Protein AF-W5T2X9-F1 (afdb_monomer)

InterPro domains:
  IPR061328 Bdr-like, N-terminal domain [NF040499] (19-70)

Mean predicted aligned error: 11.14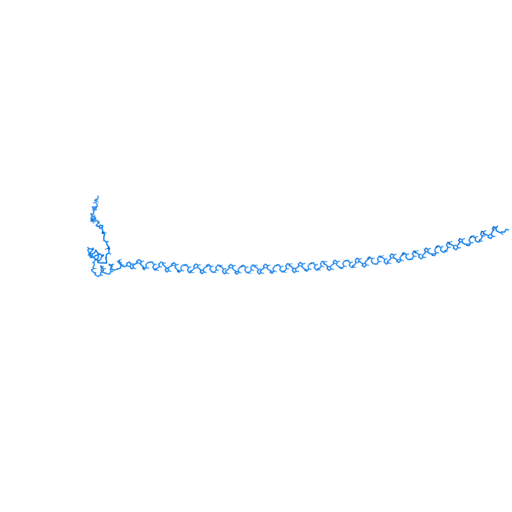 Å

Sequence (166 aa):
MQESSLQSVGSVQVFSGHVTEDIIYQEFVKMGMQDFVANDLSKRYYRNELTYKDIEYLENNFNFRFEKLEEKISGVEKRLEDRINSVESNLNLKIEMTERSLRSEITSVKTELKSDIKDLDNKIDKIVTEFKGRFNLHNWMFGTIITLNVGILLTLISIVYSLLNK

pLDDT: mean 91.58, std 14.72, range [38.44, 98.81]

Structure (mmCIF, N/CA/C/O backbone):
data_AF-W5T2X9-F1
#
_entry.id   AF-W5T2X9-F1
#
loop_
_atom_site.group_PDB
_atom_site.id
_atom_site.type_symbol
_atom_site.label_atom_id
_atom_site.label_alt_id
_atom_site.label_comp_id
_atom_site.label_asym_id
_atom_site.label_entity_id
_atom_site.label_seq_id
_atom_site.pdbx_PDB_ins_code
_atom_site.Cartn_x
_atom_site.Cartn_y
_atom_site.Cartn_z
_atom_site.occupancy
_atom_site.B_iso_or_equiv
_atom_site.auth_seq_id
_atom_site.auth_comp_id
_atom_site.auth_asym_id
_atom_site.auth_atom_id
_atom_site.pdbx_PDB_model_num
ATOM 1 N N . MET A 1 1 ? -74.684 24.566 49.364 1.00 40.78 1 MET A N 1
ATOM 2 C CA . MET A 1 1 ? -74.019 23.312 49.782 1.00 40.78 1 MET A CA 1
ATOM 3 C C . MET A 1 1 ? -72.826 23.706 50.634 1.00 40.78 1 MET A C 1
ATOM 5 O O . MET A 1 1 ? -72.183 24.690 50.304 1.00 40.78 1 MET A O 1
ATOM 9 N N . GLN A 1 2 ? -72.680 23.049 51.783 1.00 39.41 2 GLN A N 1
ATOM 10 C CA . GLN A 1 2 ? -71.881 23.449 52.948 1.00 39.41 2 GLN A CA 1
ATOM 11 C C . GLN A 1 2 ? -70.372 23.538 52.681 1.00 39.41 2 GLN A C 1
ATOM 13 O O . GLN A 1 2 ? -69.812 22.676 52.008 1.00 39.41 2 GLN A O 1
ATOM 18 N N . GLU A 1 3 ? -69.729 24.540 53.288 1.00 38.44 3 GLU A N 1
ATOM 19 C CA . GLU A 1 3 ? -68.286 24.555 53.539 1.00 38.44 3 GLU A CA 1
ATOM 20 C C . GLU A 1 3 ? -67.931 23.421 54.509 1.00 38.44 3 GLU A C 1
ATOM 22 O O . GLU A 1 3 ? -68.453 23.337 55.623 1.00 38.44 3 GLU A O 1
ATOM 27 N N . SER A 1 4 ? -67.053 22.523 54.073 1.00 47.03 4 SER A N 1
ATOM 28 C CA . SER A 1 4 ? -66.464 21.479 54.903 1.00 47.03 4 SER A CA 1
ATOM 29 C C . SER A 1 4 ? -65.391 22.087 55.808 1.00 47.03 4 SER A C 1
ATOM 31 O O . SER A 1 4 ? -64.354 22.549 55.335 1.00 47.03 4 SER A O 1
ATOM 33 N N . SER A 1 5 ? -65.655 22.070 57.112 1.00 48.38 5 SER A N 1
ATOM 34 C CA . SER A 1 5 ? -64.758 22.495 58.184 1.00 48.38 5 SER A CA 1
ATOM 35 C C . SER A 1 5 ? -63.409 21.767 58.131 1.00 48.38 5 SER A C 1
ATOM 37 O O . SER A 1 5 ? -63.346 20.556 58.353 1.00 48.38 5 SER A O 1
ATOM 39 N N . LEU A 1 6 ? -62.333 22.520 57.892 1.00 42.59 6 LEU A N 1
ATOM 40 C CA . LEU A 1 6 ? -60.952 22.101 58.134 1.00 42.59 6 LEU A CA 1
ATOM 41 C C . LEU A 1 6 ? -60.795 21.739 59.616 1.00 42.59 6 LEU A C 1
ATOM 43 O O . LEU A 1 6 ? -60.808 22.608 60.487 1.00 42.59 6 LEU A O 1
ATOM 47 N N . GLN A 1 7 ? -60.669 20.443 59.903 1.00 45.97 7 GLN A N 1
ATOM 48 C CA . GLN A 1 7 ? -60.221 19.983 61.210 1.00 45.97 7 GLN A CA 1
ATOM 49 C C . GLN A 1 7 ? -58.790 20.480 61.437 1.00 45.97 7 GLN A C 1
ATOM 51 O O . GLN A 1 7 ? -57.902 20.263 60.615 1.00 45.97 7 GLN A O 1
ATOM 56 N N . SER A 1 8 ? -58.606 21.177 62.558 1.00 47.88 8 SER A N 1
ATOM 57 C CA . SER A 1 8 ? -57.321 21.612 63.099 1.00 47.88 8 SER A CA 1
ATOM 58 C C . SER A 1 8 ? -56.342 20.435 63.140 1.00 47.88 8 SER A C 1
ATOM 60 O O . SER A 1 8 ? -56.488 19.524 63.956 1.00 47.88 8 SER A O 1
ATOM 62 N N . VAL A 1 9 ? -55.355 20.443 62.240 1.00 48.84 9 VAL A N 1
ATOM 63 C CA . VAL A 1 9 ? -54.174 19.584 62.346 1.00 48.84 9 VAL A CA 1
ATOM 64 C C . VAL A 1 9 ? -53.428 20.053 63.590 1.00 48.84 9 VAL A C 1
ATOM 66 O O . VAL A 1 9 ? -52.972 21.196 63.649 1.00 48.84 9 VAL A O 1
ATOM 69 N N . GLY A 1 10 ? -53.386 19.192 64.609 1.00 50.47 10 GLY A N 1
ATOM 70 C CA . GLY A 1 10 ? -52.727 19.466 65.882 1.00 50.47 10 GLY A CA 1
ATOM 71 C C . GLY A 1 10 ? -51.307 20.000 65.687 1.00 50.47 10 GLY A C 1
ATOM 72 O O . GLY A 1 10 ? -50.600 19.614 64.758 1.00 50.47 10 GLY A O 1
ATOM 73 N N . SER A 1 11 ? -50.911 20.920 66.566 1.00 47.03 11 SER A N 1
ATOM 74 C CA . SER A 1 11 ? -49.601 21.574 66.580 1.00 47.03 11 SER A CA 1
ATOM 75 C C . SER A 1 11 ? -48.456 20.576 66.371 1.00 47.03 11 SER A C 1
ATOM 77 O O . SER A 1 11 ? -48.243 19.701 67.212 1.00 47.03 11 SER A O 1
ATOM 79 N N . VAL A 1 12 ? -47.702 20.730 65.280 1.00 54.12 12 VAL A N 1
ATOM 80 C CA . VAL A 1 12 ? -46.490 19.946 65.011 1.00 54.12 12 VAL A CA 1
ATOM 81 C C . VAL A 1 12 ? -45.431 20.326 66.048 1.00 54.12 12 VAL A C 1
ATOM 83 O O . VAL A 1 12 ? -44.834 21.399 65.977 1.00 54.12 12 VAL A O 1
ATOM 86 N N . GLN A 1 13 ? -45.213 19.463 67.041 1.00 59.38 13 GLN A N 1
ATOM 87 C CA . GLN A 1 13 ? -44.073 19.578 67.947 1.00 59.38 13 GLN A CA 1
ATOM 88 C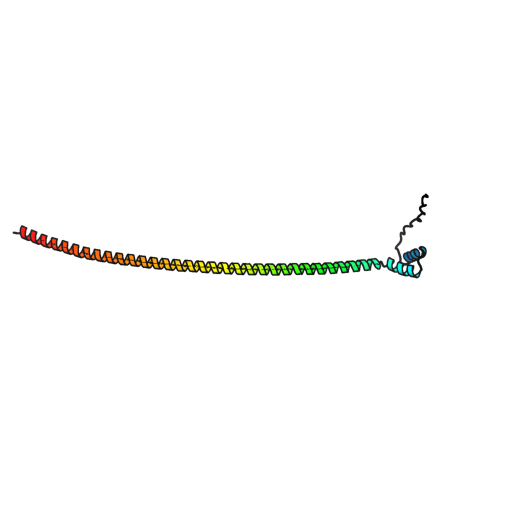 C . GLN A 1 13 ? -42.796 19.244 67.168 1.00 59.38 13 GLN A C 1
ATOM 90 O O . GLN A 1 13 ? -42.600 18.114 66.727 1.00 59.38 13 GLN A O 1
ATOM 95 N N . VAL A 1 14 ? -41.923 20.234 66.982 1.00 56.09 14 VAL A N 1
ATOM 96 C CA . VAL A 1 14 ? -40.607 20.025 66.369 1.00 56.09 14 VAL A CA 1
ATOM 97 C C . VAL A 1 14 ? -39.709 19.329 67.392 1.00 56.09 14 VAL A C 1
ATOM 99 O O . VAL A 1 14 ? -39.339 19.912 68.410 1.00 56.09 14 VAL A O 1
ATOM 102 N N . PHE A 1 15 ? -39.385 18.064 67.138 1.00 63.84 15 PHE A N 1
ATOM 103 C CA . PHE A 1 15 ? -38.505 17.266 67.985 1.00 63.84 15 PHE A CA 1
ATOM 104 C C . PHE A 1 15 ? -37.048 17.744 67.842 1.00 63.84 15 PHE A C 1
ATOM 106 O O . PHE A 1 15 ? -36.487 17.693 66.751 1.00 63.84 15 PHE A O 1
ATOM 113 N N . SER A 1 16 ? -36.432 18.218 68.932 1.00 56.78 16 SER A N 1
ATOM 114 C CA . SER A 1 16 ? -35.064 18.776 68.930 1.00 56.78 16 SER A CA 1
ATOM 115 C C . SER A 1 16 ? -33.984 17.816 69.464 1.00 56.78 16 SER A C 1
ATOM 117 O O . SER A 1 16 ? -32.886 18.263 69.793 1.00 56.78 16 SER A O 1
ATOM 119 N N . GLY A 1 17 ? -34.295 16.524 69.617 1.00 70.38 17 GLY A N 1
ATOM 120 C CA . GLY A 1 17 ? -33.373 15.487 70.104 1.00 70.38 17 GLY A CA 1
ATOM 121 C C . GLY A 1 17 ? -32.878 14.542 69.000 1.00 70.38 17 GLY A C 1
ATOM 122 O O . GLY A 1 17 ? -33.277 14.652 67.842 1.00 70.38 17 GLY A O 1
ATOM 123 N N . HIS A 1 18 ? -32.029 13.570 69.354 1.00 77.81 18 HIS A N 1
ATOM 124 C CA . HIS A 1 18 ? -31.715 12.447 68.463 1.00 77.81 18 HIS A CA 1
ATOM 125 C C . HIS A 1 18 ? -32.902 11.483 68.409 1.00 77.81 18 HIS A C 1
ATOM 127 O O . HIS A 1 18 ? -33.388 11.038 69.448 1.00 77.81 18 HIS A O 1
ATOM 133 N N . VAL A 1 19 ? -33.379 11.173 67.204 1.00 84.25 19 VAL A N 1
ATOM 134 C CA . VAL A 1 19 ? -34.460 10.201 67.008 1.00 84.25 19 VAL A CA 1
ATOM 135 C C . VAL A 1 19 ? -33.917 8.812 67.342 1.00 84.25 19 VAL A C 1
ATOM 137 O O . VAL A 1 19 ? -32.879 8.423 66.812 1.00 84.25 19 VAL A O 1
ATOM 140 N N . THR A 1 20 ? -34.594 8.075 68.221 1.00 90.81 20 THR A N 1
ATOM 141 C CA . THR A 1 20 ? -34.272 6.680 68.561 1.00 90.81 20 THR A CA 1
ATOM 142 C C . THR A 1 20 ? -35.362 5.743 68.044 1.00 90.81 20 THR A C 1
ATOM 144 O O . THR A 1 20 ? -36.483 6.174 67.775 1.00 90.81 20 THR A O 1
ATOM 147 N N . GLU A 1 21 ? -35.050 4.451 67.925 1.00 92.38 21 GLU A N 1
ATOM 148 C CA . GLU A 1 21 ? -36.029 3.409 67.575 1.00 92.38 21 GLU A CA 1
ATOM 149 C C . GLU A 1 21 ? -37.258 3.440 68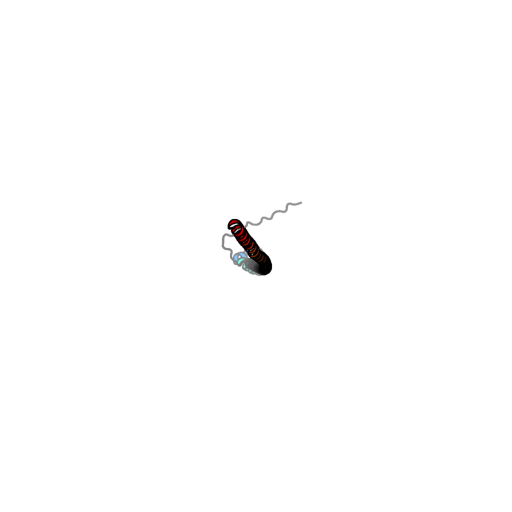.498 1.00 92.38 21 GLU A C 1
ATOM 151 O O . GLU A 1 21 ? -38.385 3.359 68.017 1.00 92.38 21 GLU A O 1
ATOM 156 N N . ASP A 1 22 ? -37.042 3.623 69.805 1.00 92.44 22 ASP A N 1
ATOM 157 C CA . ASP A 1 22 ? -38.112 3.678 70.807 1.00 92.44 22 ASP A CA 1
ATOM 158 C C . ASP A 1 22 ? -39.024 4.897 70.603 1.00 92.44 22 ASP A C 1
ATOM 160 O O . ASP A 1 22 ? -40.243 4.772 70.651 1.00 92.44 22 ASP A O 1
ATOM 164 N N . ILE A 1 23 ? -38.460 6.062 70.259 1.00 92.25 23 ILE A N 1
ATOM 165 C CA . ILE A 1 23 ? -39.259 7.254 69.929 1.00 92.25 23 ILE A CA 1
ATOM 166 C C . ILE A 1 23 ? -40.149 6.986 68.709 1.00 92.25 23 ILE A C 1
ATOM 168 O O . ILE A 1 23 ? -41.339 7.291 68.738 1.00 92.25 23 ILE A O 1
ATOM 172 N N . ILE A 1 24 ? -39.598 6.377 67.655 1.00 92.38 24 ILE A N 1
ATOM 173 C CA . ILE A 1 24 ? -40.360 6.030 66.446 1.00 92.38 24 ILE A CA 1
ATOM 174 C C . ILE A 1 24 ? -41.459 5.002 66.773 1.00 92.38 24 ILE A C 1
ATOM 176 O O . ILE A 1 24 ? -42.592 5.143 66.315 1.00 92.38 24 ILE A O 1
ATOM 180 N N . TYR A 1 25 ? -41.145 3.992 67.591 1.00 95.69 25 TYR A N 1
ATOM 181 C CA . TYR A 1 25 ? -42.095 2.976 68.049 1.00 95.69 25 TYR A CA 1
ATOM 182 C C . TYR A 1 25 ? -43.282 3.592 68.795 1.00 95.69 25 TYR A C 1
ATOM 184 O O . TYR A 1 25 ? -44.433 3.336 68.441 1.00 95.69 25 TYR A O 1
ATOM 192 N N . GLN A 1 26 ? -43.010 4.439 69.793 1.00 93.81 26 GLN A N 1
ATOM 193 C CA . GLN A 1 26 ? -44.052 5.084 70.593 1.00 93.81 26 GLN A CA 1
ATOM 194 C C . GLN A 1 26 ? -44.954 5.974 69.734 1.00 93.81 26 GLN A C 1
ATOM 196 O O . GLN A 1 26 ? -46.169 5.974 69.924 1.00 93.81 26 GLN A O 1
ATOM 201 N N . GLU A 1 27 ? -44.395 6.701 68.763 1.00 92.62 27 GLU A N 1
ATOM 202 C CA . GLU A 1 27 ? -45.203 7.489 67.828 1.00 92.62 27 GLU A CA 1
ATOM 203 C C . GLU A 1 27 ? -46.096 6.603 66.945 1.00 92.62 27 GLU A C 1
ATOM 205 O O . GLU A 1 27 ? -47.278 6.905 66.780 1.00 92.62 27 GLU A O 1
ATOM 210 N N . PHE A 1 28 ? -45.605 5.463 66.445 1.00 95.00 28 PHE A N 1
ATOM 211 C CA . PHE A 1 28 ? -46.449 4.515 65.706 1.00 95.00 28 PHE A CA 1
ATOM 212 C C . PHE A 1 28 ? -47.599 3.953 66.556 1.00 95.00 28 PHE A C 1
ATOM 214 O O . PHE A 1 28 ? -48.736 3.906 66.079 1.00 95.00 28 PHE A O 1
ATOM 221 N N . VAL A 1 29 ? -47.346 3.594 67.819 1.00 94.88 29 VAL A N 1
ATOM 222 C CA . VAL A 1 29 ? -48.389 3.119 68.748 1.00 94.88 29 VAL A CA 1
ATOM 223 C C . VAL A 1 29 ? -49.414 4.220 69.047 1.00 94.88 29 VAL A C 1
ATOM 225 O O . VAL A 1 29 ? -50.618 3.963 69.002 1.00 94.88 29 VAL A O 1
ATOM 228 N N . LYS A 1 30 ? -48.976 5.469 69.274 1.00 94.94 30 LYS A N 1
ATOM 229 C CA . LYS A 1 30 ? -49.878 6.626 69.469 1.00 94.94 30 LYS A CA 1
ATOM 230 C 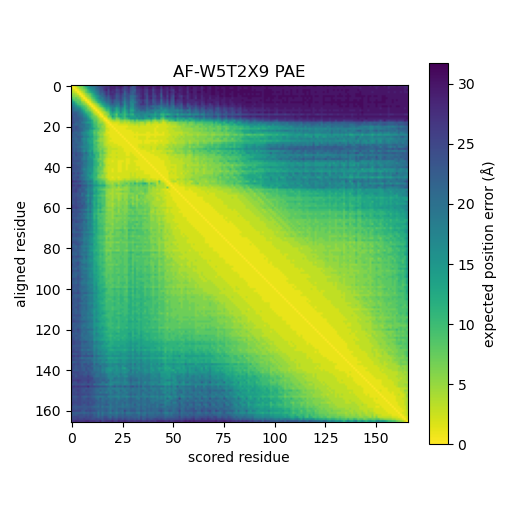C . LYS A 1 30 ? -50.792 6.873 68.271 1.00 94.94 30 LYS A C 1
ATOM 232 O O . LYS A 1 30 ? -51.921 7.322 68.450 1.00 94.94 30 LYS A O 1
ATOM 237 N N . MET A 1 31 ? -50.328 6.559 67.063 1.00 94.12 31 MET A N 1
ATOM 238 C CA . MET A 1 31 ? -51.125 6.632 65.834 1.00 94.12 31 MET A CA 1
ATOM 239 C C . MET A 1 31 ? -52.094 5.446 65.660 1.00 94.12 31 MET A C 1
ATOM 241 O O . MET A 1 31 ? -52.779 5.362 64.643 1.00 94.12 31 MET A O 1
ATOM 245 N N . GLY A 1 32 ? -52.188 4.543 66.642 1.00 93.06 32 GLY A N 1
ATOM 246 C CA . GLY A 1 32 ? -53.120 3.413 66.644 1.00 93.06 32 GLY A CA 1
ATOM 247 C C . GLY A 1 32 ? -52.607 2.172 65.910 1.00 93.06 32 GLY A C 1
ATOM 248 O O . GLY A 1 32 ? -53.396 1.282 65.588 1.00 93.06 32 GLY A O 1
ATOM 249 N N . MET A 1 33 ? -51.306 2.098 65.619 1.00 96.56 33 MET A N 1
ATOM 250 C CA . MET A 1 33 ? -50.692 0.930 64.989 1.00 96.56 33 MET A CA 1
ATOM 251 C C . MET A 1 33 ? -50.570 -0.226 65.996 1.00 96.56 33 MET A C 1
ATOM 253 O O . MET A 1 33 ? -50.236 -0.007 67.156 1.00 96.56 33 MET A O 1
ATOM 257 N N . GLN A 1 34 ? -50.824 -1.465 65.560 1.00 97.06 34 GLN A N 1
ATOM 258 C CA . GLN A 1 34 ? -50.670 -2.647 66.420 1.00 97.06 34 GLN A CA 1
ATOM 259 C C . GLN A 1 34 ? -49.211 -2.808 66.870 1.00 97.06 34 GLN A C 1
ATOM 261 O O . GLN A 1 34 ? -48.312 -2.683 66.039 1.00 97.06 34 GLN A O 1
ATOM 266 N N . ASP A 1 35 ? -48.982 -3.164 68.139 1.00 94.88 35 ASP A N 1
ATOM 267 C CA . ASP A 1 35 ? -47.643 -3.246 68.754 1.00 94.88 35 ASP A CA 1
ATOM 268 C C . ASP A 1 35 ? -46.625 -4.027 67.910 1.00 94.88 35 ASP A C 1
ATOM 270 O O . ASP A 1 35 ? -45.488 -3.594 67.730 1.00 94.88 35 ASP A O 1
ATOM 274 N N . PHE A 1 36 ? -47.026 -5.162 67.325 1.00 95.94 36 PHE A N 1
ATOM 275 C CA . PHE A 1 36 ? -46.117 -5.960 66.497 1.00 95.94 36 PHE A CA 1
ATOM 276 C C . PHE A 1 36 ? -45.714 -5.246 65.198 1.00 95.94 36 PHE A C 1
ATOM 278 O O . PHE A 1 36 ? -44.564 -5.364 64.777 1.00 95.94 36 PHE A O 1
ATOM 285 N N . VAL A 1 37 ? -46.635 -4.496 64.581 1.00 94.94 37 VAL A N 1
ATOM 286 C CA . VAL A 1 37 ? -46.374 -3.715 63.363 1.00 94.94 37 VAL A CA 1
ATOM 287 C C . VAL A 1 37 ? -45.524 -2.501 63.711 1.00 94.94 37 VAL A C 1
ATOM 289 O O . VAL A 1 37 ? -44.531 -2.248 63.038 1.00 94.94 37 VAL A O 1
ATOM 292 N N . ALA A 1 38 ? -45.860 -1.792 64.792 1.00 95.94 38 ALA A N 1
ATOM 293 C CA . ALA A 1 38 ? -45.105 -0.636 65.260 1.00 95.94 38 ALA A CA 1
ATOM 294 C C . ALA A 1 38 ? -43.646 -1.004 65.574 1.00 95.94 38 ALA A C 1
ATOM 296 O O . ALA A 1 38 ? -42.739 -0.271 65.188 1.00 95.94 38 ALA A O 1
ATOM 297 N N . ASN A 1 39 ? -43.412 -2.152 66.222 1.00 94.62 39 ASN A N 1
ATOM 298 C CA . ASN A 1 39 ? -42.078 -2.648 66.586 1.00 94.62 39 ASN A CA 1
ATOM 299 C C . ASN A 1 39 ? -41.253 -3.102 65.372 1.00 94.62 39 ASN A C 1
ATOM 301 O O . ASN A 1 39 ? -40.039 -2.919 65.347 1.00 94.62 39 ASN A O 1
ATOM 305 N N . ASP A 1 40 ? -41.885 -3.714 64.369 1.00 94.75 40 ASP A N 1
ATOM 306 C CA . ASP A 1 40 ? -41.205 -4.079 63.120 1.00 94.75 40 ASP A CA 1
ATOM 307 C C . ASP A 1 40 ? -40.858 -2.828 62.296 1.00 94.75 40 ASP A C 1
ATOM 309 O O . ASP A 1 40 ? -39.724 -2.664 61.842 1.00 94.75 40 ASP A O 1
ATOM 313 N N . LEU A 1 41 ? -41.804 -1.898 62.152 1.00 93.06 41 LEU A N 1
ATOM 314 C CA . LEU A 1 41 ? -41.630 -0.713 61.320 1.00 93.06 41 LEU A CA 1
ATOM 315 C C . LEU A 1 41 ? -40.661 0.302 61.947 1.00 93.06 41 LEU A C 1
ATOM 317 O O . LEU A 1 41 ? -39.870 0.902 61.219 1.00 93.06 41 LEU A O 1
ATOM 321 N N . SER A 1 42 ? -40.661 0.469 63.276 1.00 93.44 42 SER A N 1
ATOM 322 C CA . SER A 1 42 ? -39.724 1.365 63.973 1.00 93.44 42 SER A CA 1
ATOM 323 C C . SER A 1 42 ? -38.270 0.960 63.753 1.00 93.44 42 SER A C 1
ATOM 325 O O . SER A 1 42 ? -37.436 1.822 63.471 1.00 93.44 42 SER A O 1
ATOM 327 N N . LYS A 1 43 ? -37.978 -0.346 63.776 1.00 92.94 43 LYS A N 1
ATOM 328 C CA . LYS A 1 43 ? -36.657 -0.905 63.456 1.00 92.94 43 LYS A CA 1
ATOM 329 C C . LYS A 1 43 ? -36.255 -0.601 62.024 1.00 92.94 43 LYS A C 1
ATOM 331 O O . LYS A 1 43 ? -35.177 -0.052 61.802 1.00 92.94 43 LYS A O 1
ATOM 336 N N . ARG A 1 44 ? -37.140 -0.886 61.064 1.00 91.12 44 ARG A N 1
ATOM 337 C CA . ARG A 1 44 ? -36.880 -0.658 59.633 1.00 91.12 44 ARG A CA 1
ATOM 338 C C . ARG A 1 44 ? -36.624 0.812 59.316 1.00 91.12 44 ARG A C 1
ATOM 340 O O . ARG A 1 44 ? -35.700 1.110 58.560 1.00 91.12 44 ARG A O 1
ATOM 347 N N . TYR A 1 45 ? -37.407 1.719 59.907 1.00 89.31 45 TYR A N 1
ATOM 348 C CA . TYR A 1 45 ? -37.224 3.164 59.755 1.00 89.31 45 TYR A CA 1
ATOM 349 C C . TYR A 1 45 ? -35.946 3.652 60.435 1.00 89.31 45 TYR A C 1
ATOM 351 O O . TYR A 1 45 ? -35.160 4.348 59.804 1.00 89.31 45 TYR A O 1
ATOM 359 N N . TYR A 1 46 ? -35.693 3.259 61.687 1.00 91.12 46 TYR A N 1
ATOM 360 C CA . TYR A 1 46 ? -34.486 3.672 62.408 1.00 91.12 46 TYR A CA 1
ATOM 361 C C . TYR A 1 46 ? -33.201 3.197 61.712 1.00 91.12 46 TYR A C 1
ATOM 363 O O . TYR A 1 46 ? -32.188 3.896 61.703 1.00 91.12 46 TYR A O 1
ATOM 371 N N . ARG A 1 47 ? -33.244 2.010 61.098 1.00 90.62 47 ARG A N 1
ATOM 372 C CA . ARG A 1 47 ? -32.125 1.407 60.364 1.00 90.62 47 ARG A CA 1
ATOM 373 C C . ARG A 1 47 ? -32.075 1.773 58.881 1.00 90.62 47 ARG A C 1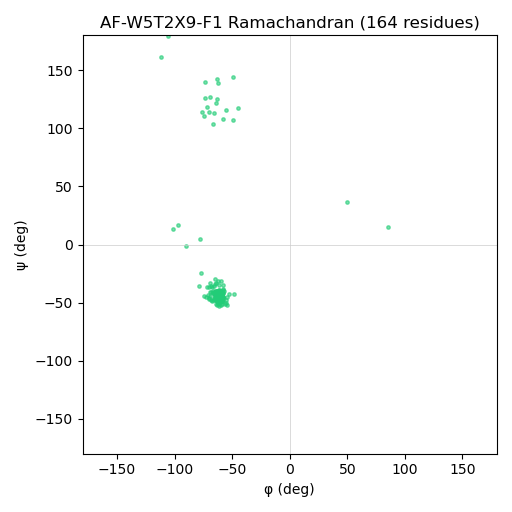
ATOM 375 O O . ARG A 1 47 ? -31.142 1.340 58.216 1.00 90.62 47 ARG A O 1
ATOM 382 N N . ASN A 1 48 ? -33.025 2.557 58.363 1.00 91.31 48 ASN A N 1
ATOM 383 C CA . ASN A 1 48 ? -33.128 2.907 56.941 1.00 91.31 48 ASN A CA 1
ATOM 384 C C . ASN A 1 48 ? -33.047 1.687 56.000 1.00 91.31 48 ASN A C 1
ATOM 386 O O . ASN A 1 48 ? -32.467 1.768 54.917 1.00 91.31 48 ASN A O 1
ATOM 390 N N . GLU A 1 49 ? -33.616 0.545 56.402 1.00 86.50 49 GLU A N 1
ATOM 391 C CA . GLU A 1 49 ? -33.464 -0.715 55.657 1.00 86.50 49 GLU A CA 1
ATOM 392 C C . GLU A 1 49 ? -33.954 -0.609 54.208 1.00 86.50 49 GLU A C 1
ATOM 394 O O . GLU A 1 49 ? -33.372 -1.219 53.312 1.00 86.50 49 GLU A O 1
ATOM 399 N N . LEU A 1 50 ? -35.015 0.169 53.970 1.00 85.19 50 LEU A N 1
ATOM 400 C CA . LEU A 1 50 ? -35.561 0.384 52.631 1.00 85.19 50 LEU A CA 1
ATOM 401 C C . LEU A 1 50 ? -34.610 1.224 51.766 1.00 85.19 50 LEU A C 1
ATOM 403 O O . LEU A 1 50 ? -34.310 0.844 50.641 1.00 85.19 50 LEU A O 1
ATOM 407 N N . THR A 1 51 ? -34.057 2.301 52.329 1.00 90.06 51 THR A N 1
ATOM 408 C CA . THR A 1 51 ? -33.101 3.181 51.644 1.00 90.06 51 THR A CA 1
ATOM 409 C C . THR A 1 51 ? -31.844 2.431 51.217 1.00 90.06 51 THR A C 1
ATOM 411 O O . THR A 1 51 ? -31.375 2.610 50.097 1.00 90.06 51 THR A O 1
ATOM 414 N N . TYR A 1 52 ? -31.298 1.571 52.084 1.00 93.56 52 TYR A N 1
ATOM 415 C CA . TYR A 1 52 ? -30.123 0.772 51.734 1.00 93.56 52 TYR A CA 1
ATOM 416 C C . TYR A 1 52 ? -30.414 -0.212 50.597 1.00 93.56 52 TYR A C 1
ATOM 418 O O . TYR A 1 52 ? -29.607 -0.313 49.676 1.00 93.56 52 TYR A O 1
ATOM 426 N N . LYS A 1 53 ? -31.579 -0.874 50.613 1.00 93.25 53 LYS A N 1
ATOM 427 C CA . LYS A 1 53 ? -31.997 -1.781 49.530 1.00 93.25 53 LYS A CA 1
ATOM 428 C C . LYS A 1 53 ? -32.174 -1.056 48.196 1.00 93.25 53 LYS A C 1
ATOM 430 O O . LYS A 1 53 ? -31.762 -1.577 47.163 1.00 93.25 53 LYS A O 1
ATOM 435 N N . ASP A 1 54 ? -32.752 0.143 48.206 1.00 95.50 54 ASP A N 1
ATOM 436 C CA . ASP A 1 54 ? -32.927 0.941 46.988 1.00 95.50 54 ASP A CA 1
ATOM 437 C C . ASP A 1 54 ? -31.577 1.404 46.413 1.00 95.50 54 ASP A C 1
ATOM 439 O O . ASP A 1 54 ? -31.371 1.358 45.197 1.00 95.50 54 ASP A O 1
ATOM 443 N N . ILE A 1 55 ? -30.633 1.804 47.274 1.00 97.00 55 ILE A N 1
ATOM 444 C CA . ILE A 1 55 ? -29.267 2.167 46.865 1.00 97.00 55 ILE A CA 1
ATOM 445 C C . ILE A 1 55 ? -28.541 0.958 46.272 1.00 97.00 55 ILE A C 1
ATOM 447 O O . ILE A 1 55 ? -27.965 1.079 45.195 1.00 97.00 55 ILE A O 1
ATOM 451 N N . GLU A 1 56 ? -28.610 -0.202 46.927 1.00 96.56 56 GLU A N 1
ATOM 452 C CA . GLU A 1 56 ? -28.010 -1.447 46.435 1.00 96.56 56 GLU A CA 1
ATOM 453 C C . GLU A 1 56 ? -28.583 -1.838 45.062 1.00 96.56 56 GLU A C 1
ATOM 455 O O . GLU A 1 56 ? -27.849 -2.212 44.145 1.00 96.56 56 GLU A O 1
ATOM 460 N N . TYR A 1 57 ? -29.899 -1.709 44.874 1.00 97.19 57 TYR A N 1
ATOM 461 C CA . TYR A 1 57 ? -30.530 -1.958 43.579 1.00 97.19 57 TYR A CA 1
ATOM 462 C C . TYR A 1 57 ? -30.027 -0.995 42.492 1.00 97.19 57 TYR A C 1
ATOM 464 O O . TYR A 1 57 ? -29.726 -1.427 41.374 1.00 97.19 57 TYR A O 1
ATOM 472 N N . LEU A 1 58 ? -29.918 0.301 42.804 1.00 98.06 58 LEU A N 1
ATOM 473 C CA . LEU A 1 58 ? -29.383 1.298 41.877 1.00 98.06 58 LEU A CA 1
ATOM 474 C C . LEU A 1 58 ? -27.923 1.013 41.530 1.00 98.06 58 LEU A C 1
ATOM 476 O O . LEU A 1 58 ? -27.583 1.021 40.350 1.00 98.06 58 LEU A O 1
ATOM 480 N N . GLU A 1 59 ? -27.084 0.730 42.525 1.00 98.00 59 GLU A N 1
ATOM 481 C CA . GLU A 1 59 ? -25.672 0.387 42.344 1.00 98.00 59 GLU A CA 1
ATOM 482 C C . GLU A 1 59 ? -25.517 -0.802 41.392 1.00 98.00 59 GLU A C 1
ATOM 484 O O . GLU A 1 59 ? -24.829 -0.701 40.375 1.00 98.00 59 GLU A O 1
ATOM 489 N N . ASN A 1 60 ? -26.253 -1.885 41.642 1.00 97.94 60 ASN A N 1
ATOM 490 C CA . ASN A 1 60 ? -26.248 -3.061 40.777 1.00 97.94 60 ASN A CA 1
ATOM 491 C C . ASN A 1 60 ? -26.722 -2.738 39.350 1.00 97.94 60 ASN A C 1
ATOM 493 O O . ASN A 1 60 ? -26.129 -3.202 38.373 1.00 97.94 60 ASN A O 1
ATOM 497 N N . ASN A 1 61 ? -27.768 -1.917 39.197 1.00 98.12 61 ASN A N 1
ATOM 498 C CA . ASN A 1 61 ? -28.247 -1.507 37.878 1.00 98.12 61 ASN A CA 1
ATOM 499 C C . ASN A 1 61 ? -27.211 -0.661 37.122 1.00 98.12 61 ASN A C 1
ATOM 501 O O . ASN A 1 61 ? -27.006 -0.869 35.923 1.00 98.12 61 ASN A O 1
ATOM 505 N N . PHE A 1 62 ? -26.563 0.281 37.810 1.00 98.44 62 PHE A N 1
ATOM 506 C CA . PHE A 1 62 ? -25.524 1.126 37.232 1.00 98.44 62 PHE A CA 1
ATOM 507 C C . PHE A 1 62 ? -24.310 0.305 36.812 1.00 98.44 62 PHE A C 1
ATOM 509 O O . PHE A 1 62 ? -23.895 0.432 35.660 1.00 98.44 62 PHE A O 1
ATOM 516 N N . ASN A 1 63 ? -23.812 -0.580 37.678 1.00 98.50 63 ASN A N 1
ATOM 517 C CA . ASN A 1 63 ? -22.684 -1.462 37.376 1.00 98.50 63 ASN A CA 1
ATOM 518 C C . ASN A 1 63 ? -22.978 -2.332 36.149 1.00 98.50 63 ASN A C 1
ATOM 520 O O . ASN A 1 63 ? -22.214 -2.328 35.188 1.00 98.50 63 ASN A O 1
ATOM 524 N N . PHE A 1 64 ? -24.155 -2.958 36.089 1.00 98.38 64 PHE A N 1
ATOM 525 C CA . PHE A 1 64 ? -24.558 -3.756 34.930 1.00 98.38 64 PHE A CA 1
ATOM 526 C C . PHE A 1 64 ? -24.634 -2.946 33.625 1.00 98.38 64 PHE A C 1
ATOM 528 O O . PHE A 1 64 ? -24.267 -3.414 32.543 1.00 98.38 64 PHE A O 1
ATOM 535 N N . ARG A 1 65 ? -25.149 -1.712 33.687 1.00 98.56 65 ARG A N 1
ATOM 536 C CA . ARG A 1 65 ? -25.200 -0.831 32.511 1.00 98.56 65 ARG A CA 1
ATOM 537 C C . ARG A 1 65 ? -23.811 -0.358 32.093 1.00 98.56 65 ARG A C 1
ATOM 539 O O . ARG A 1 65 ? -23.601 -0.165 30.895 1.00 98.56 65 ARG A O 1
ATOM 546 N N . PHE A 1 66 ? -22.913 -0.167 33.053 1.00 98.62 66 PHE A N 1
ATOM 547 C CA . PHE A 1 66 ? -21.526 0.208 32.824 1.00 98.62 66 PHE A CA 1
ATOM 548 C C . PHE A 1 66 ? -20.760 -0.925 32.135 1.00 98.62 66 PHE A C 1
ATOM 550 O O . PHE A 1 66 ? -20.219 -0.699 31.059 1.00 98.62 66 PHE A O 1
ATOM 557 N N . GLU A 1 67 ? -20.862 -2.159 32.634 1.00 98.62 67 GLU A N 1
ATOM 558 C CA . GLU A 1 67 ? -20.282 -3.354 31.999 1.00 98.62 67 GLU A CA 1
ATOM 559 C C . GLU A 1 67 ? -20.751 -3.515 30.543 1.00 98.62 67 GLU A C 1
ATOM 561 O O . GLU A 1 67 ? -19.952 -3.704 29.627 1.00 98.62 67 GLU A O 1
ATOM 566 N N . LYS A 1 68 ? -22.056 -3.347 30.283 1.00 98.62 68 LYS A N 1
ATOM 567 C CA . LYS A 1 68 ? -22.595 -3.374 28.910 1.00 98.62 68 LYS A CA 1
ATOM 568 C C . LYS A 1 68 ? -22.049 -2.263 28.019 1.00 98.62 68 LYS A C 1
ATOM 570 O O . LYS A 1 68 ? -22.023 -2.414 26.795 1.00 98.62 68 LYS A O 1
ATOM 575 N N . LEU A 1 69 ? -21.723 -1.107 28.591 1.00 98.75 69 LEU A N 1
ATOM 576 C CA . LEU A 1 69 ? -21.135 -0.006 27.842 1.00 98.75 69 LEU A CA 1
ATOM 577 C C . LEU A 1 69 ? -19.671 -0.308 27.515 1.00 98.75 69 LEU A C 1
ATOM 579 O O . LEU A 1 69 ? -19.284 -0.129 26.363 1.00 98.75 69 LEU A O 1
ATOM 583 N N . GLU A 1 70 ? -18.905 -0.823 28.476 1.00 98.69 70 GLU A N 1
ATOM 584 C CA . GLU A 1 70 ? -17.526 -1.278 28.268 1.00 98.69 70 GLU A CA 1
ATOM 585 C C . GLU A 1 70 ? -17.450 -2.364 27.190 1.00 98.69 70 GLU A C 1
ATOM 587 O O . GLU A 1 70 ? -16.655 -2.249 26.257 1.00 98.69 70 GLU A O 1
ATOM 592 N N . GLU A 1 71 ? -18.346 -3.355 27.228 1.00 98.69 71 GLU A N 1
ATOM 593 C CA . GLU A 1 71 ? -18.434 -4.400 26.202 1.00 98.69 71 GLU A CA 1
ATOM 594 C C . GLU A 1 71 ? -18.689 -3.801 24.807 1.00 98.69 71 GLU A C 1
ATOM 596 O O . GLU A 1 71 ? -18.039 -4.161 23.821 1.00 98.69 71 GLU A O 1
ATOM 601 N N . LYS A 1 72 ? -19.615 -2.837 24.706 1.00 98.75 72 LYS A N 1
ATOM 602 C CA . LYS A 1 72 ? -19.904 -2.151 23.439 1.00 98.75 72 LYS A CA 1
ATOM 603 C C . LYS A 1 72 ? -18.718 -1.337 22.937 1.00 98.75 72 LYS A C 1
ATOM 605 O O . LYS A 1 72 ? -18.484 -1.339 21.728 1.00 98.75 72 LYS A O 1
ATOM 610 N N . ILE A 1 73 ? -18.010 -0.644 23.828 1.00 98.75 73 ILE A N 1
ATOM 611 C CA . ILE A 1 73 ? -16.821 0.148 23.493 1.00 98.75 73 ILE A CA 1
ATOM 612 C C . ILE A 1 73 ? -15.722 -0.781 22.977 1.00 98.75 73 ILE A C 1
ATOM 614 O O . ILE A 1 73 ? -15.277 -0.594 21.848 1.00 98.75 73 ILE A O 1
ATOM 618 N N . SER A 1 74 ? -15.402 -1.850 23.708 1.00 98.69 74 SER A N 1
ATOM 619 C CA . SER A 1 74 ? -14.420 -2.854 23.279 1.00 98.69 74 SER A CA 1
ATOM 620 C C . SER A 1 74 ? -14.792 -3.480 21.927 1.00 98.69 74 SER A C 1
ATOM 622 O O . SER A 1 74 ? -13.959 -3.635 21.031 1.00 98.69 74 SER A O 1
ATOM 624 N N . GLY A 1 75 ? -16.082 -3.759 21.710 1.00 98.75 75 GLY A N 1
ATOM 625 C CA . GLY A 1 75 ? -16.578 -4.241 20.424 1.00 98.75 75 GLY A CA 1
ATOM 626 C C . GLY A 1 75 ? -16.429 -3.227 19.281 1.00 98.75 75 GLY A C 1
ATOM 627 O O . GLY A 1 75 ? -16.217 -3.627 18.135 1.00 98.75 75 GLY A O 1
ATOM 628 N N . VAL A 1 76 ? -16.558 -1.923 19.549 1.00 98.81 76 VAL A N 1
ATOM 629 C CA . VAL A 1 76 ? -16.289 -0.861 18.563 1.00 98.81 76 VAL A CA 1
ATOM 630 C C . VAL A 1 76 ? -14.795 -0.771 18.268 1.00 98.81 76 VAL A C 1
ATOM 632 O O . VAL A 1 76 ? -14.438 -0.746 17.092 1.00 98.81 76 VAL A O 1
ATOM 635 N N . GLU A 1 77 ? -13.948 -0.761 19.297 1.00 98.81 77 GLU A N 1
ATOM 636 C CA . GLU A 1 77 ? -12.487 -0.690 19.168 1.00 98.81 77 GLU A CA 1
ATOM 637 C C . GLU A 1 77 ? -11.959 -1.824 18.293 1.00 98.81 77 GLU A C 1
ATOM 639 O O . GLU A 1 77 ? -11.324 -1.562 17.272 1.00 98.81 77 GLU A O 1
ATOM 644 N N . LYS A 1 78 ? -12.352 -3.068 18.593 1.00 98.75 78 LYS A N 1
ATOM 645 C CA . LYS A 1 78 ? -11.963 -4.238 17.799 1.00 98.75 78 LYS A CA 1
ATOM 646 C C . LYS A 1 78 ? -12.384 -4.118 16.332 1.00 98.75 78 LYS A C 1
ATOM 648 O O . LYS A 1 78 ? -11.591 -4.365 15.430 1.00 98.75 78 LYS A O 1
ATOM 653 N N . ARG A 1 79 ? -13.626 -3.690 16.062 1.00 98.75 79 ARG A N 1
ATOM 654 C CA . ARG A 1 79 ? -14.100 -3.496 14.677 1.00 98.75 79 ARG A CA 1
ATOM 655 C C . ARG A 1 79 ? -13.338 -2.394 13.946 1.00 98.75 79 ARG A C 1
ATOM 657 O O . ARG A 1 79 ? -13.215 -2.464 12.725 1.00 98.75 79 ARG A O 1
ATOM 664 N N . LEU A 1 80 ? -12.908 -1.345 14.644 1.00 98.81 80 LEU A N 1
ATOM 665 C CA . LEU A 1 80 ? -12.107 -0.282 14.042 1.00 98.81 80 LEU A CA 1
ATOM 666 C C . LEU A 1 80 ? -10.696 -0.774 13.730 1.00 98.81 80 LEU A C 1
ATOM 668 O O . LEU A 1 80 ? -10.230 -0.534 12.620 1.00 98.81 80 LEU A O 1
ATOM 672 N N . GLU A 1 81 ? -10.069 -1.512 14.643 1.00 98.81 81 GLU A N 1
ATOM 673 C CA . GLU A 1 81 ? -8.760 -2.133 14.431 1.00 98.81 81 GLU A CA 1
ATOM 674 C C . GLU A 1 81 ? -8.781 -3.100 13.238 1.00 98.81 81 GLU A C 1
ATOM 676 O O . GLU A 1 81 ? -7.990 -2.949 12.306 1.00 98.81 81 GLU A O 1
ATOM 681 N N . ASP A 1 82 ? -9.770 -3.997 13.173 1.00 98.75 82 ASP A N 1
ATOM 682 C CA . ASP A 1 82 ? -9.953 -4.918 12.043 1.00 98.75 82 ASP A CA 1
ATOM 683 C C . ASP A 1 82 ? -10.112 -4.166 10.706 1.00 98.75 82 ASP A C 1
ATOM 685 O O . ASP A 1 82 ? -9.539 -4.547 9.680 1.00 98.75 82 ASP A O 1
ATOM 689 N N . ARG A 1 83 ? -10.876 -3.063 10.700 1.00 98.81 83 ARG A N 1
ATOM 690 C CA . ARG A 1 83 ? -11.070 -2.227 9.502 1.00 98.81 83 ARG A CA 1
ATOM 691 C C . ARG A 1 83 ? -9.797 -1.495 9.094 1.00 98.81 83 ARG A C 1
ATOM 693 O O . ARG A 1 83 ? -9.534 -1.410 7.897 1.00 98.81 83 ARG A O 1
ATOM 700 N N . ILE A 1 84 ? -9.035 -0.966 10.049 1.00 98.75 84 ILE A N 1
ATOM 701 C CA . ILE A 1 84 ? -7.758 -0.288 9.790 1.00 98.75 84 ILE A CA 1
ATOM 702 C C . ILE A 1 84 ? -6.773 -1.279 9.169 1.00 98.75 84 ILE A C 1
ATOM 704 O O . ILE A 1 84 ? -6.271 -1.018 8.077 1.00 98.75 84 ILE A O 1
ATOM 708 N N . ASN A 1 85 ? -6.609 -2.453 9.780 1.00 98.69 85 ASN A N 1
ATOM 709 C CA . ASN A 1 85 ? -5.726 -3.510 9.284 1.00 98.69 85 ASN A CA 1
ATOM 710 C C . ASN A 1 85 ? -6.124 -3.973 7.871 1.00 98.69 85 ASN A C 1
ATOM 712 O O . ASN A 1 85 ? -5.276 -4.180 7.001 1.00 98.69 85 ASN A O 1
ATOM 716 N N . SER A 1 86 ? -7.430 -4.094 7.605 1.00 98.75 86 SER A N 1
ATOM 717 C CA . SER A 1 86 ? -7.938 -4.445 6.276 1.00 98.75 86 SER A CA 1
ATOM 718 C C . SER A 1 86 ? -7.630 -3.373 5.223 1.00 98.75 86 SER A C 1
ATOM 720 O O . SER A 1 86 ? -7.205 -3.703 4.111 1.00 98.75 86 SER A O 1
ATOM 722 N N . VAL A 1 87 ? -7.811 -2.091 5.561 1.00 98.75 87 VAL A N 1
ATOM 723 C CA . VAL A 1 87 ? -7.491 -0.970 4.664 1.00 98.75 87 VAL A CA 1
ATOM 724 C C . VAL A 1 87 ? -5.990 -0.901 4.394 1.00 98.75 87 VAL A C 1
ATOM 726 O O . VAL A 1 87 ? -5.600 -0.778 3.234 1.00 98.75 87 VAL A O 1
ATOM 729 N N . GLU A 1 88 ? -5.156 -1.030 5.425 1.00 98.81 88 GLU A N 1
ATOM 730 C CA . GLU A 1 88 ? -3.696 -1.030 5.299 1.00 98.81 88 GLU A CA 1
ATOM 731 C C . GLU A 1 88 ? -3.214 -2.158 4.379 1.00 98.81 88 GLU A C 1
ATOM 733 O O . GLU A 1 88 ? -2.488 -1.910 3.416 1.00 98.81 88 GLU A O 1
ATOM 738 N N . SER A 1 89 ? -3.702 -3.384 4.593 1.00 98.56 89 SER A N 1
ATOM 739 C CA . SER A 1 89 ? -3.379 -4.529 3.737 1.00 98.56 89 SER A CA 1
ATOM 740 C C . SER A 1 89 ? -3.780 -4.296 2.273 1.00 98.56 89 SER A C 1
ATOM 742 O O . SER A 1 89 ? -2.997 -4.563 1.359 1.00 98.56 89 SER A O 1
ATOM 744 N N . ASN A 1 90 ? -4.971 -3.737 2.029 1.00 98.75 90 ASN A N 1
ATOM 745 C CA . ASN A 1 90 ? -5.442 -3.437 0.675 1.00 98.75 90 ASN A CA 1
ATOM 746 C C . ASN A 1 90 ? -4.582 -2.365 -0.014 1.00 98.75 90 ASN A C 1
ATOM 748 O O . ASN A 1 90 ? -4.244 -2.503 -1.192 1.00 98.75 90 ASN A O 1
ATOM 752 N N . LEU A 1 91 ? -4.211 -1.309 0.715 1.00 98.81 91 LEU A N 1
ATOM 753 C CA . LEU A 1 91 ? -3.346 -0.249 0.200 1.00 98.81 91 LEU A CA 1
ATOM 754 C C . LEU A 1 91 ? -1.949 -0.779 -0.130 1.00 98.81 91 LEU A C 1
ATOM 756 O O . LEU A 1 91 ? -1.465 -0.513 -1.228 1.00 98.81 91 LEU A O 1
ATOM 760 N N . ASN A 1 92 ? -1.356 -1.592 0.746 1.00 98.69 92 ASN A N 1
ATOM 761 C CA . ASN A 1 92 ? -0.058 -2.224 0.497 1.00 98.69 92 ASN A CA 1
ATOM 762 C C . ASN A 1 92 ? -0.086 -3.078 -0.781 1.00 98.69 92 ASN A C 1
ATOM 764 O O . ASN A 1 92 ? 0.763 -2.909 -1.654 1.00 98.69 92 ASN A O 1
ATOM 768 N N . LEU A 1 93 ? -1.123 -3.904 -0.967 1.00 98.69 93 LEU A N 1
ATOM 769 C CA . LEU A 1 93 ? -1.292 -4.693 -2.193 1.00 98.69 93 LEU A CA 1
ATOM 770 C C . LEU A 1 93 ? -1.402 -3.815 -3.449 1.00 98.69 93 LEU A C 1
ATOM 772 O O . LEU A 1 93 ? -0.786 -4.114 -4.473 1.00 98.69 93 LEU A O 1
ATOM 776 N N . LYS A 1 94 ? -2.175 -2.723 -3.394 1.00 98.75 94 LYS A N 1
ATOM 777 C CA . LYS A 1 94 ? -2.317 -1.788 -4.524 1.00 98.75 94 LYS A CA 1
ATOM 778 C C . LYS A 1 94 ? -1.008 -1.085 -4.867 1.00 98.75 94 LYS A C 1
ATOM 780 O O . LYS A 1 94 ? -0.706 -0.930 -6.053 1.00 98.75 94 LYS A O 1
ATOM 785 N N . ILE A 1 95 ? -0.239 -0.685 -3.856 1.00 98.75 95 ILE A N 1
ATOM 786 C CA . ILE A 1 95 ? 1.080 -0.075 -4.034 1.00 98.75 95 ILE A CA 1
ATOM 787 C C . ILE A 1 95 ? 2.013 -1.069 -4.724 1.00 98.75 95 ILE A C 1
ATOM 789 O O . ILE A 1 95 ? 2.530 -0.760 -5.795 1.00 98.75 95 ILE A O 1
ATOM 793 N N . GLU A 1 96 ? 2.140 -2.291 -4.206 1.00 98.75 96 GLU A N 1
ATOM 794 C CA . GLU A 1 96 ? 3.012 -3.305 -4.806 1.00 98.75 96 GLU A CA 1
ATOM 795 C C . GLU A 1 96 ? 2.640 -3.640 -6.256 1.00 98.75 96 GLU A C 1
ATOM 797 O O . GLU A 1 96 ? 3.516 -3.800 -7.106 1.00 98.75 96 GLU A O 1
ATOM 802 N N . MET A 1 97 ? 1.344 -3.771 -6.561 1.00 98.62 97 MET A N 1
ATOM 803 C CA . MET A 1 97 ? 0.893 -4.027 -7.933 1.00 98.62 97 MET A CA 1
ATOM 804 C C . MET A 1 97 ? 1.261 -2.875 -8.870 1.00 98.62 97 MET A C 1
ATOM 806 O O . MET A 1 97 ? 1.727 -3.119 -9.984 1.00 98.62 97 MET A O 1
ATOM 810 N N . THR A 1 98 ? 1.088 -1.634 -8.412 1.00 98.75 98 THR A N 1
ATOM 811 C CA . THR A 1 98 ? 1.432 -0.435 -9.185 1.00 98.75 98 THR A CA 1
ATOM 812 C C . THR A 1 98 ? 2.940 -0.360 -9.421 1.00 98.75 98 THR A C 1
ATOM 814 O O . THR A 1 98 ? 3.375 -0.173 -10.555 1.00 98.75 98 THR A O 1
ATOM 817 N N . GLU A 1 99 ? 3.753 -0.593 -8.387 1.00 98.75 99 GLU A N 1
ATOM 818 C CA . GLU A 1 99 ? 5.212 -0.645 -8.512 1.00 98.75 99 GLU A CA 1
ATOM 819 C C . GLU A 1 99 ? 5.669 -1.736 -9.484 1.00 98.75 99 GLU A C 1
ATOM 821 O O . GLU A 1 99 ? 6.556 -1.502 -10.307 1.00 98.75 99 GLU A O 1
ATOM 826 N N . ARG A 1 100 ? 5.056 -2.925 -9.427 1.00 98.62 100 ARG A N 1
ATOM 827 C CA . ARG A 1 100 ? 5.346 -4.021 -10.361 1.00 98.62 100 ARG A CA 1
ATOM 828 C C . ARG A 1 100 ? 5.004 -3.644 -11.805 1.00 98.62 100 ARG A C 1
ATOM 830 O O . ARG A 1 100 ? 5.831 -3.890 -12.684 1.00 98.62 100 ARG A O 1
ATOM 837 N N . SER A 1 101 ? 3.851 -3.014 -12.048 1.00 98.75 101 SER A N 1
ATOM 838 C CA . SER A 1 101 ? 3.458 -2.547 -13.390 1.00 98.75 101 SER A CA 1
ATOM 839 C C . SER A 1 101 ? 4.448 -1.522 -13.933 1.00 98.75 101 SER A C 1
ATOM 841 O O . SER A 1 101 ? 5.013 -1.718 -15.006 1.00 98.75 101 SER A O 1
ATOM 843 N N . LEU A 1 102 ? 4.756 -0.487 -13.144 1.00 98.81 102 LEU A N 1
ATOM 844 C CA . LEU A 1 102 ? 5.691 0.565 -13.543 1.00 98.81 102 LEU A CA 1
ATOM 845 C C . LEU A 1 102 ? 7.095 0.014 -13.817 1.00 98.81 102 LEU A C 1
ATOM 847 O O . LEU A 1 102 ? 7.725 0.385 -14.805 1.00 98.81 102 LEU A O 1
ATOM 851 N N . ARG A 1 103 ? 7.591 -0.914 -12.987 1.00 98.69 103 ARG A N 1
ATOM 852 C CA . ARG A 1 103 ? 8.877 -1.591 -13.234 1.00 98.69 103 ARG A CA 1
ATOM 853 C C . ARG A 1 103 ? 8.864 -2.374 -14.547 1.00 98.69 103 ARG A C 1
ATOM 855 O O . ARG A 1 103 ? 9.866 -2.354 -15.267 1.00 98.69 103 ARG A O 1
ATOM 862 N N . SER A 1 104 ? 7.760 -3.053 -14.857 1.00 98.69 104 SER A N 1
ATOM 863 C CA . SER A 1 104 ? 7.593 -3.795 -16.111 1.00 98.69 104 SER A CA 1
ATOM 864 C C . SER A 1 104 ? 7.599 -2.861 -17.323 1.00 98.69 104 SER A C 1
ATOM 866 O O . SER A 1 104 ? 8.350 -3.092 -18.268 1.00 98.69 104 SER A O 1
ATOM 868 N N . GLU A 1 105 ? 6.832 -1.772 -17.274 1.00 98.75 105 GLU A N 1
ATOM 869 C CA . GLU A 1 105 ? 6.769 -0.766 -18.341 1.00 98.75 105 GLU A CA 1
ATOM 870 C C . GLU A 1 105 ? 8.132 -0.104 -18.580 1.00 98.75 105 GLU A C 1
ATOM 872 O O . GLU A 1 105 ? 8.609 -0.062 -19.713 1.00 98.75 105 GLU A O 1
ATOM 877 N N . ILE A 1 106 ? 8.822 0.314 -17.512 1.00 98.75 106 ILE A N 1
ATOM 878 C CA . ILE A 1 106 ? 10.179 0.878 -17.602 1.00 98.75 106 ILE A CA 1
ATOM 879 C C . ILE A 1 106 ? 11.146 -0.127 -18.237 1.00 98.75 106 ILE A C 1
ATOM 881 O O . ILE A 1 106 ? 11.976 0.246 -19.069 1.00 98.75 106 ILE A O 1
ATOM 885 N N . THR A 1 107 ? 11.055 -1.404 -17.858 1.00 98.69 107 THR A N 1
ATOM 886 C CA . THR A 1 107 ? 11.915 -2.452 -18.423 1.00 98.69 107 THR A CA 1
ATOM 887 C C . THR A 1 107 ? 11.640 -2.632 -19.912 1.00 98.69 107 THR A C 1
ATOM 889 O O . THR A 1 107 ? 12.591 -2.675 -20.690 1.00 98.69 107 THR A O 1
ATOM 892 N N . SER A 1 108 ? 10.367 -2.651 -20.312 1.00 98.75 108 SER A N 1
ATOM 893 C CA . SER A 1 108 ? 9.949 -2.760 -21.713 1.00 98.75 108 SER A CA 1
ATOM 894 C C . SER A 1 108 ? 10.489 -1.602 -22.556 1.00 98.75 108 SER A C 1
ATOM 896 O O . SER A 1 108 ? 11.191 -1.834 -23.542 1.00 98.75 108 SER A O 1
ATOM 898 N N . VAL A 1 109 ? 10.267 -0.357 -22.122 1.00 98.81 109 VAL A N 1
ATOM 899 C CA . VAL A 1 109 ? 10.766 0.842 -22.819 1.00 98.81 109 VAL A CA 1
ATOM 900 C C . VAL A 1 109 ? 12.292 0.821 -22.918 1.00 98.81 109 VAL A C 1
ATOM 902 O O . VAL A 1 109 ? 12.860 1.098 -23.971 1.00 98.81 109 VAL A O 1
ATOM 905 N N . LYS A 1 110 ? 12.991 0.428 -21.846 1.00 98.81 110 LYS A N 1
ATOM 906 C CA . LYS A 1 110 ? 14.455 0.302 -21.864 1.00 98.81 110 LYS A CA 1
ATOM 907 C C . LYS A 1 110 ? 14.931 -0.740 -22.879 1.00 98.81 110 LYS A C 1
ATOM 909 O O . LYS A 1 110 ? 15.964 -0.532 -23.517 1.00 98.81 110 LYS A O 1
ATOM 914 N N . THR A 1 111 ? 14.230 -1.867 -23.006 1.00 98.62 111 THR A N 1
ATOM 915 C CA . THR A 1 111 ? 14.589 -2.906 -23.980 1.00 98.62 111 THR A CA 1
ATOM 916 C C . THR A 1 111 ? 14.346 -2.465 -25.418 1.00 98.62 111 THR A C 1
ATOM 918 O O . THR A 1 111 ? 15.212 -2.705 -26.257 1.00 98.62 111 THR A O 1
ATOM 921 N N . GLU A 1 112 ? 13.239 -1.770 -25.678 1.00 98.75 112 GLU A N 1
ATOM 922 C CA . GLU A 1 112 ? 12.902 -1.215 -26.992 1.00 98.75 112 GLU A CA 1
ATOM 923 C C . GLU A 1 112 ? 13.937 -0.173 -27.425 1.00 98.75 112 GLU A C 1
ATOM 925 O O . GLU A 1 112 ? 14.592 -0.351 -28.447 1.00 98.75 112 GLU A O 1
ATOM 930 N N . LEU A 1 113 ? 14.225 0.816 -26.571 1.00 98.81 113 LEU A N 1
ATOM 931 C CA . LEU A 1 113 ? 15.242 1.836 -26.851 1.00 98.81 113 LEU A CA 1
ATOM 932 C C . LEU A 1 113 ? 16.630 1.233 -27.099 1.00 98.81 113 LEU A C 1
ATOM 934 O O . LEU A 1 113 ? 17.370 1.699 -27.962 1.00 98.81 113 LEU A O 1
ATOM 938 N N . LYS A 1 114 ? 17.007 0.180 -26.362 1.00 98.75 114 LYS A N 1
ATOM 939 C CA . LYS A 1 114 ? 18.280 -0.517 -26.596 1.00 98.75 114 LYS A CA 1
ATOM 940 C C . LYS A 1 114 ? 18.304 -1.218 -27.959 1.00 98.75 114 LYS A C 1
ATOM 942 O O . LYS A 1 114 ? 19.365 -1.274 -28.580 1.00 98.75 114 LYS A O 1
ATOM 947 N N . SER A 1 115 ? 17.172 -1.765 -28.400 1.00 98.69 115 SER A N 1
ATOM 948 C CA . SER A 1 115 ? 17.036 -2.368 -29.728 1.00 98.69 115 SER A CA 1
ATOM 949 C C . SER A 1 115 ? 17.145 -1.309 -30.821 1.00 98.69 115 SER A C 1
ATOM 951 O O . SER A 1 115 ? 17.953 -1.468 -31.731 1.00 98.69 115 SER A O 1
ATOM 953 N N . A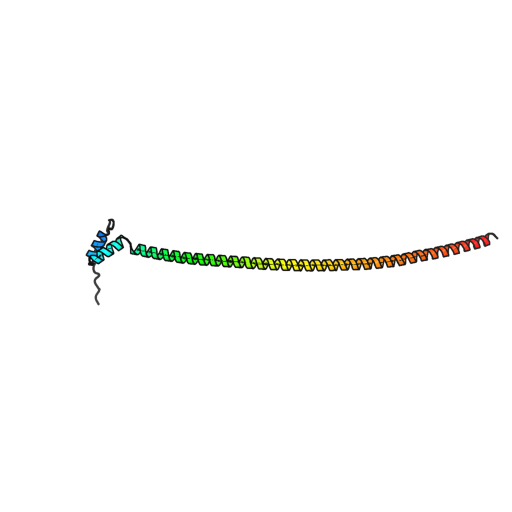SP A 1 116 ? 16.423 -0.197 -30.681 1.00 98.75 116 ASP A N 1
ATOM 954 C CA . ASP A 1 116 ? 16.436 0.905 -31.646 1.00 98.75 116 ASP A CA 1
ATOM 955 C C . ASP A 1 116 ? 17.832 1.511 -31.811 1.00 98.75 116 ASP A C 1
ATOM 957 O O . ASP A 1 116 ? 18.285 1.732 -32.934 1.00 98.75 116 ASP A O 1
ATOM 961 N N . ILE A 1 117 ? 18.554 1.725 -30.704 1.00 98.81 117 ILE A N 1
ATOM 962 C CA . ILE A 1 117 ? 19.944 2.203 -30.737 1.00 98.81 117 ILE A CA 1
ATOM 963 C C . ILE A 1 117 ? 20.830 1.221 -31.508 1.00 98.81 117 ILE A C 1
ATOM 965 O O . ILE A 1 117 ? 21.584 1.637 -32.382 1.00 98.81 117 ILE A O 1
ATOM 969 N N . LYS A 1 118 ? 20.708 -0.085 -31.242 1.00 98.62 118 LYS A N 1
ATOM 970 C CA . LYS A 1 118 ? 21.491 -1.111 -31.945 1.00 98.62 118 LYS A CA 1
ATOM 971 C C . LYS A 1 118 ? 21.178 -1.142 -33.444 1.00 98.62 118 LYS A C 1
ATOM 973 O O . LYS A 1 118 ? 22.082 -1.308 -34.262 1.00 98.62 118 LYS A O 1
ATOM 978 N N . ASP A 1 119 ? 19.913 -0.991 -33.817 1.00 98.69 119 ASP A N 1
ATOM 979 C CA . ASP A 1 119 ? 19.501 -0.959 -35.220 1.00 98.69 119 ASP A CA 1
ATOM 980 C C . ASP A 1 119 ? 19.997 0.302 -35.935 1.00 98.69 119 ASP A C 1
ATOM 982 O O . ASP A 1 119 ? 20.379 0.235 -37.108 1.00 98.69 119 ASP A O 1
ATOM 986 N N . LEU A 1 120 ? 20.036 1.442 -35.239 1.00 98.75 120 LEU A N 1
ATOM 987 C CA . LEU A 1 120 ? 20.653 2.669 -35.738 1.00 98.75 120 LEU A CA 1
ATOM 988 C C . LEU A 1 120 ? 22.168 2.517 -35.906 1.00 98.75 120 LEU A C 1
ATOM 990 O O . LEU A 1 120 ? 22.665 2.854 -36.980 1.00 98.75 120 LEU A O 1
ATOM 994 N N . ASP A 1 121 ? 22.875 1.952 -34.925 1.00 98.69 121 ASP A N 1
ATOM 995 C CA . ASP A 1 121 ? 24.315 1.668 -35.018 1.00 98.69 121 ASP A CA 1
ATOM 996 C C . ASP A 1 121 ? 24.620 0.797 -36.247 1.00 98.69 121 ASP A C 1
ATOM 998 O O . ASP A 1 121 ? 25.454 1.156 -37.078 1.00 98.69 121 ASP A O 1
ATOM 1002 N N . ASN A 1 122 ? 23.856 -0.283 -36.455 1.00 98.50 122 ASN A N 1
ATOM 1003 C CA . ASN A 1 122 ? 24.008 -1.153 -37.627 1.00 98.50 122 ASN A CA 1
ATOM 1004 C C . ASN A 1 122 ? 23.787 -0.406 -38.956 1.00 98.50 122 ASN A C 1
ATOM 1006 O O . ASN A 1 122 ? 24.495 -0.642 -39.941 1.00 98.50 122 ASN A O 1
ATOM 1010 N N . LYS A 1 123 ? 22.785 0.485 -39.020 1.00 98.69 123 LYS A N 1
ATOM 1011 C CA . LYS A 1 123 ? 22.519 1.303 -40.215 1.00 98.69 123 LYS A CA 1
ATOM 1012 C C . LYS A 1 123 ? 23.654 2.291 -40.473 1.00 98.69 123 LYS A C 1
ATOM 1014 O O . LYS A 1 123 ? 24.051 2.455 -41.627 1.00 98.69 123 LYS A O 1
ATOM 1019 N N . ILE A 1 124 ? 24.180 2.922 -39.424 1.00 98.69 124 ILE A N 1
ATOM 1020 C CA . ILE A 1 124 ? 25.317 3.843 -39.512 1.00 98.69 124 ILE A CA 1
ATOM 1021 C C . ILE A 1 124 ? 26.559 3.095 -40.005 1.00 98.69 124 ILE A C 1
ATOM 1023 O O . ILE A 1 124 ? 27.166 3.532 -40.981 1.00 98.69 124 ILE A O 1
ATOM 1027 N N . ASP A 1 125 ? 26.885 1.940 -39.425 1.00 98.62 125 ASP A N 1
ATOM 1028 C CA . ASP A 1 125 ? 28.028 1.117 -39.839 1.00 98.62 125 ASP A CA 1
ATOM 1029 C C . ASP A 1 125 ? 27.936 0.701 -41.311 1.00 98.62 125 ASP A C 1
ATOM 1031 O O . ASP A 1 125 ? 28.920 0.769 -42.060 1.00 98.62 125 ASP A O 1
ATOM 1035 N N . LYS A 1 126 ? 26.736 0.328 -41.771 1.00 98.62 126 LYS A N 1
ATOM 1036 C CA . LYS A 1 126 ? 26.491 0.018 -43.183 1.00 98.62 126 LYS A CA 1
ATOM 1037 C C . LYS A 1 126 ? 26.743 1.229 -44.087 1.00 98.62 126 LYS A C 1
ATOM 1039 O O . LYS A 1 126 ? 27.442 1.111 -45.089 1.00 98.62 126 LYS A O 1
ATOM 1044 N N . ILE A 1 127 ? 26.222 2.401 -43.729 1.00 98.50 127 ILE A N 1
ATOM 1045 C CA . ILE A 1 127 ? 26.444 3.631 -44.504 1.00 98.50 127 ILE A CA 1
ATOM 1046 C C . ILE A 1 127 ? 27.939 3.974 -44.545 1.00 98.50 127 ILE A C 1
ATOM 1048 O O . ILE A 1 127 ? 28.479 4.258 -45.614 1.00 98.50 127 ILE A O 1
ATOM 1052 N N . VAL A 1 128 ? 28.631 3.907 -43.406 1.00 98.62 128 VAL A N 1
ATOM 1053 C CA . VAL A 1 128 ? 30.068 4.201 -43.305 1.00 98.62 128 VAL A CA 1
ATOM 1054 C C . VAL A 1 128 ? 30.892 3.241 -44.164 1.00 98.62 128 VAL A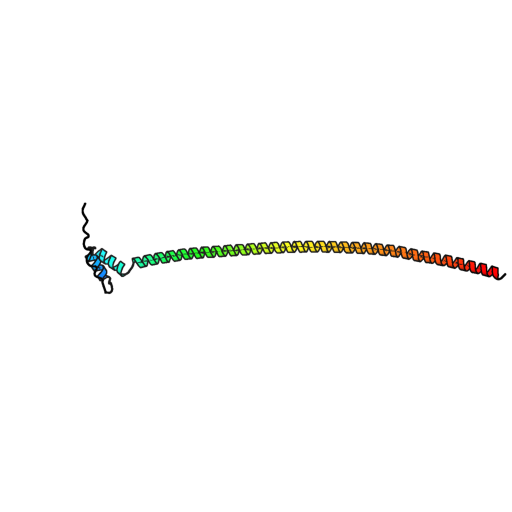 C 1
ATOM 1056 O O . VAL A 1 128 ? 31.792 3.677 -44.885 1.00 98.62 128 VAL A O 1
ATOM 1059 N N . THR A 1 129 ? 30.584 1.943 -44.132 1.00 98.25 129 THR A N 1
ATOM 1060 C CA . THR A 1 129 ? 31.285 0.936 -44.945 1.00 98.25 129 THR A CA 1
ATOM 1061 C C . THR A 1 129 ? 31.037 1.124 -46.442 1.00 98.25 129 THR A C 1
ATOM 1063 O O . THR A 1 129 ? 31.997 1.085 -47.218 1.00 98.25 129 THR A O 1
ATOM 1066 N N . GLU A 1 130 ? 29.802 1.420 -46.858 1.00 98.19 130 GLU A N 1
ATOM 1067 C CA . GLU A 1 130 ? 29.472 1.749 -48.251 1.00 98.19 130 GLU A CA 1
ATOM 1068 C C . GLU A 1 130 ? 30.213 3.006 -48.736 1.00 98.19 130 GLU A C 1
ATOM 1070 O O . GLU A 1 130 ? 30.828 2.992 -49.809 1.00 98.19 130 GLU A O 1
ATOM 1075 N N . PHE A 1 131 ? 30.221 4.081 -47.939 1.00 98.31 131 PHE A N 1
ATOM 1076 C CA . PHE A 1 131 ? 30.949 5.311 -48.261 1.00 98.31 131 PHE A CA 1
ATOM 1077 C C . PHE A 1 131 ? 32.453 5.072 -48.368 1.00 98.31 131 PHE A C 1
ATOM 1079 O O . PHE A 1 131 ? 33.070 5.500 -49.344 1.00 98.31 131 PHE A O 1
ATOM 1086 N N . LYS A 1 132 ? 33.050 4.353 -47.412 1.00 98.25 132 LYS A N 1
ATOM 1087 C CA . LYS A 1 132 ? 34.476 4.005 -47.441 1.00 98.25 132 LYS A CA 1
ATOM 1088 C C . LYS A 1 132 ? 34.825 3.193 -48.689 1.00 98.25 132 LYS A C 1
ATOM 1090 O O . LYS A 1 132 ? 35.832 3.473 -49.333 1.0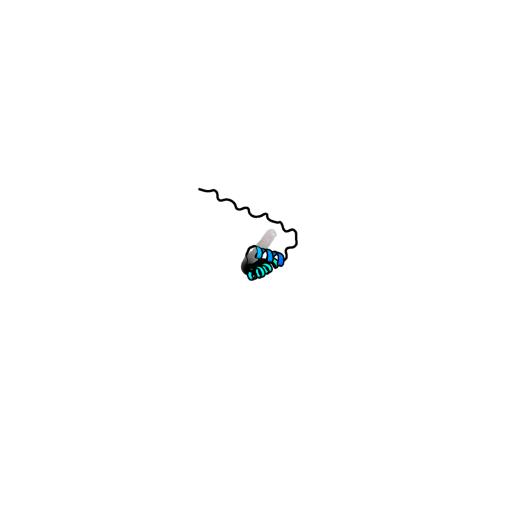0 98.25 132 LYS A O 1
ATOM 1095 N N . GLY A 1 133 ? 33.969 2.242 -49.072 1.00 98.00 133 GLY A N 1
ATOM 1096 C CA . GLY A 1 133 ? 34.108 1.482 -50.314 1.00 98.00 133 GLY A CA 1
ATOM 1097 C C . GLY A 1 133 ? 34.103 2.382 -51.552 1.00 98.00 133 GLY A C 1
ATOM 1098 O O . GLY A 1 133 ? 35.010 2.295 -52.382 1.00 98.00 133 GLY A O 1
ATOM 1099 N N . ARG A 1 134 ? 33.137 3.308 -51.647 1.00 98.06 134 ARG A N 1
ATOM 1100 C CA . ARG A 1 134 ? 33.083 4.289 -52.742 1.00 98.06 134 ARG A CA 1
ATOM 1101 C C . ARG A 1 134 ? 34.315 5.191 -52.767 1.00 98.06 134 ARG A C 1
ATOM 1103 O O . ARG A 1 134 ? 34.888 5.370 -53.836 1.00 98.06 134 ARG A O 1
ATOM 1110 N N . PHE A 1 135 ? 34.739 5.752 -51.637 1.00 97.69 135 PHE A N 1
ATOM 1111 C CA . PHE A 1 135 ? 35.929 6.609 -51.571 1.00 97.69 135 PHE A CA 1
ATOM 1112 C C . PHE A 1 135 ? 37.197 5.869 -51.998 1.00 97.69 135 PHE A C 1
ATOM 1114 O O . PHE A 1 135 ? 37.981 6.407 -52.775 1.00 97.69 135 PHE A O 1
ATOM 1121 N N . ASN A 1 136 ? 37.373 4.621 -51.559 1.00 97.75 136 ASN A N 1
ATOM 1122 C CA . ASN A 1 136 ? 38.512 3.800 -51.965 1.00 97.75 136 ASN A CA 1
ATOM 1123 C C . ASN A 1 136 ? 38.540 3.570 -53.483 1.00 97.75 136 ASN A C 1
ATOM 1125 O O . ASN A 1 136 ? 39.603 3.680 -54.091 1.00 97.75 136 ASN A O 1
ATOM 1129 N N . LEU A 1 137 ? 37.381 3.310 -54.101 1.00 97.50 137 LEU A N 1
ATOM 1130 C CA . LEU A 1 137 ? 37.276 3.170 -55.554 1.00 97.50 137 LEU A CA 1
ATOM 1131 C C . LEU A 1 137 ? 37.631 4.476 -56.277 1.00 97.50 137 LEU A C 1
ATOM 1133 O O . LEU A 1 137 ? 38.418 4.448 -57.218 1.00 97.50 137 LEU A O 1
ATOM 1137 N N . HIS A 1 138 ? 37.110 5.619 -55.819 1.00 97.19 138 HIS A N 1
ATOM 1138 C CA . HIS A 1 138 ? 37.446 6.920 -56.407 1.00 97.19 138 HIS A CA 1
ATOM 1139 C C . HIS A 1 138 ? 38.939 7.232 -56.276 1.00 97.19 138 HIS A C 1
ATOM 1141 O O . HIS A 1 138 ? 39.562 7.624 -57.257 1.00 97.19 138 HIS A O 1
ATOM 1147 N N . ASN A 1 139 ? 39.536 6.999 -55.104 1.00 97.19 139 ASN A N 1
ATOM 1148 C CA . ASN A 1 139 ? 40.971 7.192 -54.888 1.00 97.19 139 ASN A CA 1
ATOM 1149 C C . ASN A 1 139 ? 41.804 6.320 -55.837 1.00 97.19 139 ASN A C 1
ATOM 1151 O O . ASN A 1 139 ? 42.781 6.795 -56.416 1.00 97.19 139 ASN A O 1
ATOM 1155 N N . TRP A 1 140 ? 41.394 5.066 -56.043 1.00 97.50 140 TRP A N 1
ATOM 1156 C CA . TRP A 1 140 ? 42.037 4.172 -57.003 1.00 97.50 140 TRP A CA 1
ATOM 1157 C C . TRP A 1 140 ? 41.902 4.679 -58.448 1.00 97.50 140 TRP A C 1
ATOM 1159 O O . TRP A 1 140 ? 42.900 4.772 -59.165 1.00 97.50 140 TRP A O 1
ATOM 1169 N N . MET A 1 141 ? 40.698 5.090 -58.860 1.00 97.56 141 MET A N 1
ATOM 1170 C CA . MET A 1 141 ? 40.448 5.653 -60.191 1.00 97.56 141 MET A CA 1
ATOM 1171 C C . MET A 1 141 ? 41.279 6.914 -60.439 1.00 97.56 141 MET A C 1
ATOM 1173 O O . MET A 1 141 ? 41.950 7.004 -61.467 1.00 97.56 141 MET A O 1
ATOM 1177 N N . PHE A 1 142 ? 41.305 7.857 -59.493 1.00 97.88 142 PHE A N 1
ATOM 1178 C CA . PHE A 1 142 ? 42.134 9.058 -59.597 1.00 97.88 142 PHE A CA 1
ATOM 1179 C C . PHE A 1 142 ? 43.615 8.717 -59.746 1.00 97.88 142 PHE A C 1
ATOM 1181 O O . PHE A 1 142 ? 44.280 9.326 -60.579 1.00 97.88 142 PHE A O 1
ATOM 1188 N N . GLY A 1 143 ? 44.112 7.702 -59.031 1.00 97.19 143 GLY A N 1
ATOM 1189 C CA . GLY A 1 143 ? 45.468 7.187 -59.219 1.00 97.19 143 GLY A CA 1
ATOM 1190 C C . GLY A 1 143 ? 45.742 6.800 -60.675 1.00 97.19 143 GLY A C 1
ATOM 1191 O O . GLY A 1 143 ? 46.685 7.309 -61.277 1.00 97.19 143 GLY A O 1
ATOM 1192 N N . THR A 1 144 ? 44.877 5.977 -61.279 1.00 97.19 144 THR A N 1
ATOM 1193 C CA . THR A 1 144 ? 45.041 5.557 -62.686 1.00 97.19 144 THR A CA 1
ATOM 1194 C C . THR A 1 144 ? 44.956 6.723 -63.675 1.00 97.19 144 THR A C 1
ATOM 1196 O O . THR A 1 144 ? 45.758 6.798 -64.606 1.00 97.19 144 THR A O 1
ATOM 1199 N N . ILE A 1 145 ? 44.035 7.668 -63.450 1.00 97.81 145 ILE A N 1
ATOM 1200 C CA . ILE A 1 145 ? 43.863 8.861 -64.288 1.00 97.81 145 ILE A CA 1
ATOM 1201 C C . ILE A 1 145 ? 45.113 9.744 -64.217 1.00 97.81 145 ILE A C 1
ATOM 1203 O O . ILE A 1 145 ? 45.599 10.197 -65.253 1.00 97.81 145 ILE A O 1
ATOM 1207 N N . ILE A 1 146 ? 45.659 9.974 -63.020 1.00 97.38 146 ILE A N 1
ATOM 1208 C CA . ILE A 1 146 ? 46.884 10.759 -62.829 1.00 97.38 146 ILE A CA 1
ATOM 1209 C C . ILE A 1 146 ? 48.055 10.086 -63.550 1.00 97.38 146 ILE A C 1
ATOM 1211 O O . ILE A 1 146 ? 48.738 10.743 -64.334 1.00 97.38 146 ILE A O 1
ATOM 1215 N N . THR A 1 147 ? 48.264 8.779 -63.346 1.00 97.44 147 THR A N 1
ATOM 1216 C CA . THR A 1 147 ? 49.351 8.035 -64.002 1.00 97.44 147 THR A CA 1
ATOM 1217 C C . THR A 1 147 ? 49.250 8.100 -65.527 1.00 97.44 147 THR A C 1
ATOM 1219 O O . THR A 1 147 ? 50.258 8.338 -66.191 1.00 97.44 147 THR A O 1
ATOM 1222 N N . LEU A 1 148 ? 48.045 7.951 -66.086 1.00 97.50 148 LEU A N 1
ATOM 1223 C CA . LEU A 1 148 ? 47.817 8.040 -67.529 1.00 97.50 148 LEU A CA 1
ATOM 1224 C C . LEU A 1 148 ? 48.166 9.431 -68.081 1.00 97.50 148 LEU A C 1
ATOM 1226 O O . LEU A 1 148 ? 48.895 9.534 -69.066 1.00 97.50 148 LEU A O 1
ATOM 1230 N N . ASN A 1 149 ? 47.692 10.500 -67.431 1.00 96.62 149 ASN A N 1
ATOM 1231 C CA . ASN A 1 149 ? 47.962 11.875 -67.862 1.00 96.62 149 ASN A CA 1
ATOM 1232 C C . ASN A 1 149 ? 49.455 12.231 -67.774 1.00 96.62 149 ASN A C 1
ATOM 1234 O O . ASN A 1 149 ? 49.997 12.828 -68.704 1.00 96.62 149 ASN A O 1
ATOM 1238 N N . VAL A 1 150 ? 50.139 11.827 -66.695 1.00 97.50 150 VAL A N 1
ATOM 1239 C CA . VAL A 1 150 ? 51.594 12.017 -66.549 1.00 97.50 150 VAL A CA 1
ATOM 1240 C C . VAL A 1 150 ? 52.355 11.267 -67.646 1.00 97.50 150 VAL A C 1
ATOM 1242 O O . VAL A 1 150 ? 53.274 11.828 -68.241 1.00 97.50 150 VAL A O 1
ATOM 1245 N N . GLY A 1 151 ? 51.953 10.032 -67.961 1.00 96.88 151 GLY A N 1
ATOM 1246 C CA . GLY A 1 151 ? 52.554 9.247 -69.041 1.00 96.88 151 GLY A CA 1
ATOM 1247 C C . GLY A 1 151 ? 52.436 9.932 -70.405 1.00 96.88 151 GLY A C 1
ATOM 1248 O O . GLY A 1 151 ? 53.440 10.089 -71.100 1.00 96.88 151 GLY A O 1
ATOM 1249 N N . ILE A 1 152 ? 51.238 10.411 -70.760 1.00 96.88 152 ILE A N 1
ATOM 1250 C CA . ILE A 1 152 ? 51.008 11.155 -72.010 1.00 96.88 152 ILE A CA 1
ATOM 1251 C C . ILE A 1 152 ? 51.880 12.418 -72.053 1.00 96.88 152 ILE A C 1
ATOM 1253 O O . ILE A 1 152 ? 52.574 12.646 -73.044 1.00 96.88 152 ILE A O 1
ATOM 1257 N N . LEU A 1 153 ? 51.918 13.207 -70.974 1.00 97.38 153 LEU A N 1
ATOM 1258 C CA . LEU A 1 153 ? 52.730 14.425 -70.900 1.00 97.38 153 LEU A CA 1
ATOM 1259 C C . LEU A 1 153 ? 54.223 14.147 -71.139 1.00 97.38 153 LEU A C 1
ATOM 1261 O O . LEU A 1 153 ? 54.855 14.852 -71.925 1.00 97.38 153 LEU A O 1
ATOM 1265 N N . LEU A 1 154 ? 54.779 13.105 -70.509 1.00 95.94 154 LEU A N 1
ATOM 1266 C CA . LEU A 1 154 ? 56.177 12.711 -70.703 1.00 95.94 154 LEU A CA 1
ATOM 1267 C C . LEU A 1 154 ? 56.463 12.342 -72.164 1.00 95.94 154 LEU A C 1
ATOM 1269 O O . LEU A 1 154 ? 57.447 12.820 -72.727 1.00 95.94 154 LEU A O 1
ATOM 1273 N N . THR A 1 155 ? 55.584 11.558 -72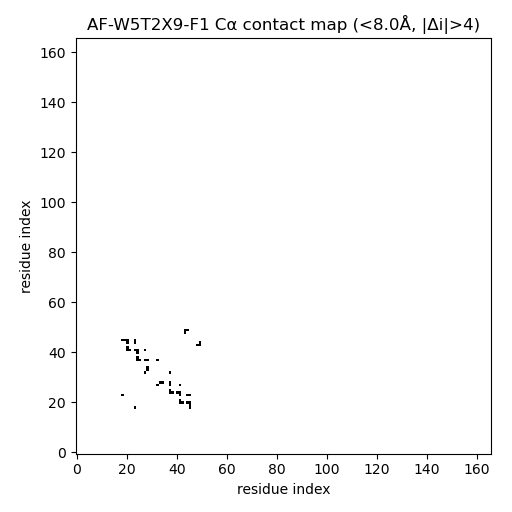.803 1.00 95.62 155 THR A N 1
ATOM 1274 C CA . THR A 1 155 ? 55.753 11.200 -74.223 1.00 95.62 155 THR A CA 1
ATOM 1275 C C . THR A 1 155 ? 55.713 12.421 -75.144 1.00 95.62 155 THR A C 1
ATOM 1277 O O . THR A 1 155 ? 56.530 12.525 -76.058 1.00 95.62 155 THR A O 1
ATOM 1280 N N . LEU A 1 156 ? 54.825 13.385 -74.878 1.00 96.31 156 LEU A N 1
ATOM 1281 C CA . LEU A 1 156 ? 54.738 14.630 -75.644 1.00 96.31 156 LEU A CA 1
ATOM 1282 C C . LEU A 1 156 ? 55.998 15.488 -75.489 1.00 96.31 156 LEU A C 1
ATOM 1284 O O . LEU A 1 156 ? 56.518 15.981 -76.489 1.00 96.31 156 LEU A O 1
ATOM 1288 N N . ILE A 1 157 ? 56.525 15.630 -74.268 1.00 95.38 157 ILE A N 1
ATOM 1289 C CA . ILE A 1 157 ? 57.783 16.350 -74.014 1.00 95.38 157 ILE A CA 1
ATOM 1290 C C . ILE A 1 157 ? 58.933 15.709 -74.800 1.00 95.38 157 ILE A C 1
ATOM 1292 O O . ILE A 1 157 ? 59.706 16.424 -75.438 1.00 95.38 157 ILE A O 1
ATOM 1296 N N . SER A 1 158 ? 59.028 14.375 -74.811 1.00 94.19 158 SER A N 1
ATOM 1297 C CA . SER A 1 158 ? 60.048 13.662 -75.591 1.00 94.19 158 SER A CA 1
ATOM 1298 C C . SER A 1 158 ? 59.938 13.933 -77.096 1.00 94.19 158 SER A C 1
ATOM 1300 O O . SER A 1 158 ? 60.958 14.150 -77.751 1.00 94.19 158 SER A O 1
ATOM 1302 N N . ILE A 1 159 ? 58.719 13.970 -77.647 1.00 95.44 159 ILE A N 1
ATOM 1303 C CA . ILE A 1 159 ? 58.485 14.291 -79.065 1.00 95.44 159 ILE A CA 1
ATOM 1304 C C . ILE A 1 159 ? 58.911 15.731 -79.376 1.00 95.44 159 ILE A C 1
ATOM 1306 O O . ILE A 1 159 ? 59.643 15.957 -80.339 1.00 95.44 159 ILE A O 1
ATOM 1310 N N . VAL A 1 160 ? 58.494 16.702 -78.556 1.00 94.38 160 VAL A N 1
ATOM 1311 C CA . VAL A 1 160 ? 58.854 18.119 -78.731 1.00 94.38 160 VAL A CA 1
ATOM 1312 C C . VAL A 1 160 ? 60.369 18.310 -78.672 1.00 94.38 160 VAL A C 1
ATOM 1314 O O . VAL A 1 160 ? 60.935 18.965 -79.545 1.00 94.38 160 VAL A O 1
ATOM 1317 N N . TYR A 1 161 ? 61.041 17.692 -77.697 1.00 95.44 161 TYR A N 1
ATOM 1318 C CA . TYR A 1 161 ? 62.498 17.742 -77.578 1.00 95.44 161 TYR A CA 1
ATOM 1319 C C . TYR A 1 161 ? 63.192 17.178 -78.827 1.00 95.44 161 TYR A C 1
ATOM 1321 O O . TYR A 1 161 ? 64.110 17.798 -79.359 1.00 95.44 161 TYR A O 1
ATOM 1329 N N . SER A 1 162 ? 62.711 16.046 -79.353 1.00 93.56 162 SER A N 1
ATOM 1330 C CA . SER A 1 162 ? 63.244 15.454 -80.586 1.00 93.56 162 SER A CA 1
ATOM 1331 C C . SER A 1 162 ? 63.021 16.317 -81.834 1.00 93.56 162 SER A C 1
ATOM 1333 O O . SER A 1 162 ? 63.802 16.201 -82.777 1.00 93.56 162 SER A O 1
ATOM 1335 N N . LEU A 1 163 ? 61.954 17.120 -81.883 1.00 92.88 163 LEU A N 1
ATOM 1336 C CA . LEU A 1 163 ? 61.669 18.021 -83.003 1.00 92.88 163 LEU A CA 1
ATOM 1337 C C . LEU A 1 163 ? 62.505 19.305 -82.947 1.00 92.88 163 LEU A C 1
ATOM 1339 O O . LEU A 1 163 ? 62.903 19.794 -83.997 1.00 92.88 163 LEU A O 1
ATOM 1343 N N . LEU A 1 164 ? 62.769 19.837 -81.750 1.00 91.88 164 LEU A N 1
ATOM 1344 C CA . LEU A 1 164 ? 63.544 21.070 -81.559 1.00 91.88 164 LEU A CA 1
ATOM 1345 C C . LEU A 1 164 ? 65.059 20.877 -81.709 1.00 91.88 164 LEU A C 1
ATOM 1347 O O . LEU A 1 164 ? 65.757 21.838 -82.005 1.00 91.88 164 LEU A O 1
ATOM 1351 N N . ASN A 1 165 ? 65.567 19.662 -81.484 1.00 86.81 165 ASN A N 1
ATOM 1352 C CA . ASN A 1 165 ? 67.000 19.349 -81.536 1.00 86.81 165 ASN A CA 1
ATOM 1353 C C . ASN A 1 165 ? 67.449 18.755 -82.894 1.00 86.81 165 ASN A C 1
ATOM 1355 O O . ASN A 1 165 ? 68.499 18.113 -82.965 1.00 86.81 165 ASN A O 1
ATOM 1359 N N . LYS A 1 166 ? 66.625 18.919 -83.940 1.00 64.75 166 LYS A N 1
ATOM 1360 C CA . LYS A 1 166 ? 66.945 18.658 -85.354 1.00 64.75 166 LYS A CA 1
ATOM 1361 C C . LYS A 1 166 ? 67.415 19.941 -86.026 1.00 64.75 166 LYS A C 1
ATOM 1363 O O . LYS A 1 166 ? 68.334 19.828 -86.864 1.00 64.75 166 LYS A O 1
#

Radius of gyration: 63.42 Å; Cα contacts (8 Å, |Δi|>4): 26; chains: 1; bounding box: 141×30×156 Å

Organism: NCBI:txid1408429

Solvent-accessible surface area (backbone atoms only — not comparable to full-atom values): 9320 Å² total; per-residue (Å²): 135,83,87,80,79,81,74,81,76,73,84,82,76,82,79,88,69,84,88,45,44,65,58,48,22,52,53,36,40,75,74,70,40,56,68,71,58,18,55,52,49,17,49,40,59,68,65,40,51,64,61,54,52,53,51,51,53,49,51,54,52,49,52,55,54,46,54,56,46,52,54,51,49,53,54,48,52,53,54,48,52,56,49,51,54,50,50,52,53,52,49,52,52,52,49,54,53,49,53,51,49,51,53,50,53,54,50,50,53,52,51,50,54,54,48,52,50,51,54,48,50,54,52,49,52,50,52,52,52,53,51,52,52,53,50,52,51,51,55,51,50,50,50,54,52,51,54,51,54,53,52,53,51,54,54,50,52,55,52,52,52,62,64,74,75,109

Foldseek 3Di:
DDDDDDDDPPDDDDDPDDDDLVNQLVVCVVVVHDNVVSNVVSVCVRVVVVVVVVVVVVVVVVVVVVVVVVVVVVVVVVVVVVVVVVVVVVVVVVVVVVVVVVVVVVVVVVVVVVVVVVVVVVVVVVVVVVVVVVVVVVVVVVVVVVVVVVVVVVVVVVVVVVVVVD

Secondary structure (DSSP, 8-state):
----------------S---HHHHHHHHHHTT--HHHHHHHHHHHHTTHHHHHHHHHHHHHHHHHHHHHHHHHHHHHHHHHHHHHHHHHHHHHHHHHHHHHHHHHHHHHHHHHHHHHHHHHHHHHHHHHHHHHHHHHHHHHHHHHHHHHHHHHHHHHHHHHHHHT-